Protein AF-A0A739VXG7-F1 (afdb_monomer_lite)

Foldseek 3Di:
DDDLVVVCVVVVHDSVVVQVVCVVVPHDPVLVLLVQLLVQLLVVCLVPLPPDSVVSSVVSPDPDQVSQQVSNCVPVVGGSNVSSVVSVVVVVVVVVVVVVD

InterPro domains:
  IPR018060 AraC-like, DNA binding HTH domain [PF12833] (8-86)
  IPR018060 AraC-like, DNA binding HTH domain [PS01124] (1-86)
  IPR018060 AraC-like, DNA binding HTH domain [SM00342] (1-84)

Structure (mmCIF, N/CA/C/O backbone):
data_AF-A0A739VXG7-F1
#
_entry.id   AF-A0A739VXG7-F1
#
loop_
_atom_site.group_PDB
_atom_site.id
_atom_site.type_symbol
_atom_site.label_atom_id
_atom_site.label_alt_id
_atom_site.label_comp_id
_atom_site.label_asym_id
_atom_site.label_entity_id
_atom_site.label_seq_id
_atom_site.pdbx_PDB_ins_code
_atom_site.Cartn_x
_atom_site.Cartn_y
_atom_site.Cartn_z
_atom_site.occupancy
_atom_site.B_iso_or_equiv
_atom_site.auth_seq_id
_atom_site.auth_comp_id
_atom_site.auth_asym_id
_atom_site.auth_atom_id
_atom_site.pdbx_PDB_model_num
ATOM 1 N N . GLU A 1 1 ? 11.001 -9.136 -1.830 1.00 66.81 1 GLU A N 1
ATOM 2 C CA . GLU A 1 1 ? 10.391 -7.789 -1.905 1.00 66.81 1 GLU A CA 1
ATOM 3 C C . GLU A 1 1 ? 10.020 -7.490 -3.356 1.00 66.81 1 GLU A C 1
ATOM 5 O O . GLU A 1 1 ? 10.739 -7.931 -4.246 1.00 66.81 1 GLU A O 1
ATOM 10 N N . LEU A 1 2 ? 8.893 -6.814 -3.611 1.00 86.62 2 LEU A N 1
ATOM 11 C CA . LEU A 1 2 ? 8.519 -6.409 -4.971 1.00 86.62 2 LEU A CA 1
ATOM 12 C C . LEU A 1 2 ? 9.325 -5.164 -5.362 1.00 86.62 2 LEU A C 1
ATOM 14 O O . LEU A 1 2 ? 9.073 -4.076 -4.846 1.00 86.62 2 LEU A O 1
ATOM 18 N N . CYS A 1 3 ? 10.284 -5.335 -6.264 1.00 91.69 3 CYS A N 1
ATOM 19 C CA . CYS A 1 3 ? 11.130 -4.274 -6.802 1.00 91.69 3 CYS A CA 1
ATOM 20 C C . CYS A 1 3 ? 11.122 -4.302 -8.337 1.00 91.69 3 CYS A C 1
ATOM 22 O O . CYS A 1 3 ? 10.625 -5.249 -8.951 1.00 91.69 3 CYS A O 1
ATOM 24 N N . LEU A 1 4 ? 11.651 -3.241 -8.950 1.00 93.31 4 LEU A N 1
ATOM 25 C CA . LEU A 1 4 ? 11.641 -3.059 -10.402 1.00 93.31 4 LEU A CA 1
ATOM 26 C C . LEU A 1 4 ? 12.332 -4.218 -11.134 1.00 93.31 4 LEU A C 1
ATOM 28 O O . LEU A 1 4 ? 11.793 -4.718 -12.118 1.00 93.31 4 LEU A O 1
ATOM 32 N N . SER A 1 5 ? 13.472 -4.677 -10.610 1.00 95.38 5 SER A N 1
ATOM 33 C CA . SER A 1 5 ? 14.244 -5.794 -11.162 1.00 95.38 5 SER A CA 1
ATOM 34 C C . SER A 1 5 ? 13.443 -7.096 -11.185 1.00 95.38 5 SER A C 1
ATOM 36 O O . SER A 1 5 ? 13.387 -7.763 -12.216 1.00 95.38 5 SER A O 1
ATOM 38 N N . SER A 1 6 ? 12.745 -7.424 -10.093 1.00 94.75 6 SER A N 1
ATOM 39 C CA . SER A 1 6 ? 11.887 -8.613 -10.011 1.00 94.75 6 SER A CA 1
ATOM 40 C C . SER A 1 6 ? 10.760 -8.586 -11.045 1.00 94.75 6 SER A C 1
ATOM 42 O O . SER A 1 6 ? 10.448 -9.612 -11.643 1.00 94.75 6 SER A O 1
ATOM 44 N N . VAL A 1 7 ? 10.160 -7.416 -11.282 1.00 94.75 7 VAL A N 1
ATOM 45 C CA . VAL A 1 7 ? 9.094 -7.248 -12.283 1.00 94.75 7 VAL A CA 1
ATOM 46 C C . VAL A 1 7 ? 9.651 -7.376 -13.699 1.00 94.75 7 VAL A C 1
ATOM 48 O O . VAL A 1 7 ? 9.095 -8.107 -14.513 1.00 94.75 7 VAL A O 1
ATOM 51 N N . ALA A 1 8 ? 10.767 -6.708 -13.987 1.00 96.56 8 ALA A N 1
ATOM 52 C CA . ALA A 1 8 ? 11.428 -6.778 -15.285 1.00 96.56 8 ALA A CA 1
ATOM 53 C C . ALA A 1 8 ? 11.826 -8.220 -15.639 1.00 96.56 8 ALA A C 1
ATOM 55 O O . ALA A 1 8 ? 11.515 -8.701 -16.727 1.00 96.56 8 ALA A O 1
ATOM 56 N N . HIS A 1 9 ? 12.418 -8.934 -14.678 1.00 96.81 9 HIS A N 1
ATOM 57 C CA . HIS A 1 9 ? 12.769 -10.341 -14.819 1.00 96.81 9 HIS A CA 1
ATOM 58 C C . HIS A 1 9 ? 11.542 -11.222 -15.084 1.00 96.81 9 HIS A C 1
ATOM 60 O O . HIS A 1 9 ? 11.559 -12.020 -16.016 1.00 96.81 9 HIS A O 1
ATOM 66 N N . PHE A 1 10 ? 10.459 -11.041 -14.319 1.00 95.94 10 PHE A N 1
ATOM 67 C CA . PHE A 1 10 ? 9.224 -11.811 -14.490 1.00 95.94 10 PHE A CA 1
ATOM 68 C C . PHE A 1 10 ? 8.613 -11.654 -15.890 1.00 95.94 10 PHE A C 1
ATOM 70 O O . PHE A 1 10 ? 8.143 -12.626 -16.473 1.00 95.94 10 PHE A O 1
ATOM 77 N N . PHE A 1 11 ? 8.651 -10.443 -16.449 1.00 95.44 11 PHE A N 1
ATOM 78 C CA . PHE A 1 11 ? 8.139 -10.163 -17.792 1.00 95.44 11 PHE A CA 1
ATOM 79 C C . PHE A 1 11 ? 9.169 -10.385 -18.911 1.00 95.44 11 PHE A C 1
ATOM 81 O O . PHE A 1 11 ? 8.851 -10.140 -20.072 1.00 95.44 11 PHE A O 1
ATOM 88 N N . ASN A 1 12 ? 10.383 -10.846 -18.589 1.00 96.94 12 ASN A N 1
ATOM 89 C CA . ASN A 1 12 ? 11.497 -10.995 -19.528 1.00 96.94 12 ASN A CA 1
ATOM 90 C C . ASN A 1 12 ? 11.787 -9.710 -20.337 1.00 96.94 12 ASN A C 1
ATOM 92 O O . ASN A 1 12 ? 12.004 -9.739 -21.549 1.00 96.94 12 ASN A O 1
ATOM 96 N N . VAL A 1 13 ? 11.772 -8.562 -19.656 1.00 97.12 13 VAL A N 1
ATOM 97 C CA . VAL A 1 13 ? 12.085 -7.241 -20.221 1.00 97.12 13 VAL A CA 1
ATOM 98 C C . VAL A 1 13 ? 13.193 -6.562 -19.420 1.00 97.12 13 VAL A C 1
ATOM 100 O O . VAL A 1 13 ? 13.548 -6.989 -18.324 1.00 97.12 13 VAL A O 1
ATOM 103 N N . SER A 1 14 ? 13.749 -5.469 -19.945 1.00 97.69 14 SER A N 1
ATOM 104 C CA . SER A 1 14 ? 14.685 -4.646 -19.172 1.00 97.69 14 SER A CA 1
ATOM 105 C C . SER A 1 14 ? 13.953 -3.778 -18.142 1.00 97.69 14 SER A C 1
ATOM 107 O O . SER A 1 14 ? 12.825 -3.337 -18.367 1.00 97.69 14 SER A O 1
ATOM 109 N N . GLU A 1 15 ? 14.622 -3.438 -17.038 1.00 97.12 15 GLU A N 1
ATOM 110 C CA . GLU A 1 15 ? 14.103 -2.459 -16.068 1.00 97.12 15 GLU A CA 1
ATOM 111 C C . GLU A 1 15 ? 13.779 -1.113 -16.727 1.00 97.12 15 GLU A C 1
ATOM 113 O O . GLU A 1 15 ? 12.775 -0.481 -16.399 1.00 97.12 15 GLU A O 1
ATOM 118 N N . ARG A 1 16 ? 14.591 -0.714 -17.718 1.00 96.56 16 ARG A N 1
ATOM 119 C CA . ARG A 1 16 ? 14.385 0.503 -18.508 1.00 96.56 16 ARG A CA 1
ATOM 120 C C . ARG A 1 16 ? 13.057 0.468 -19.262 1.00 96.56 16 ARG A C 1
ATOM 122 O O . ARG A 1 16 ? 12.390 1.490 -19.313 1.00 96.56 16 ARG A O 1
ATOM 129 N N . MET A 1 17 ? 12.659 -0.687 -19.802 1.00 96.62 17 MET A N 1
ATOM 130 C CA . MET A 1 17 ? 11.369 -0.858 -20.479 1.00 96.62 17 MET A CA 1
ATOM 131 C C . MET A 1 17 ? 10.203 -0.669 -19.504 1.00 96.62 17 MET A C 1
ATOM 133 O O . MET A 1 17 ? 9.272 0.073 -19.796 1.00 96.62 17 MET A O 1
ATOM 137 N N . VAL A 1 18 ? 10.270 -1.283 -18.318 1.00 96.25 18 VAL A N 1
ATOM 138 C CA . VAL A 1 18 ? 9.232 -1.116 -17.282 1.00 96.25 18 VAL A CA 1
ATOM 139 C C . VAL A 1 18 ? 9.121 0.350 -16.861 1.00 96.25 18 VAL A C 1
ATOM 141 O O . VAL A 1 18 ? 8.026 0.894 -16.736 1.00 96.25 18 VAL A O 1
ATOM 144 N N . GLN A 1 19 ? 10.261 1.008 -16.667 1.00 95.19 19 GLN A N 1
ATOM 145 C CA . GLN A 1 19 ? 10.317 2.406 -16.258 1.00 95.19 19 GLN A CA 1
ATOM 146 C C . GLN A 1 19 ? 9.819 3.348 -17.360 1.00 95.19 19 GLN A C 1
ATOM 148 O O . GLN A 1 19 ? 9.086 4.287 -17.062 1.00 95.19 19 GLN A O 1
ATOM 153 N N . TYR A 1 20 ? 10.153 3.051 -18.619 1.00 95.81 20 TYR A N 1
ATOM 154 C CA . TYR A 1 20 ? 9.644 3.749 -19.795 1.00 95.81 20 TYR A CA 1
ATOM 155 C C . TYR A 1 20 ? 8.116 3.662 -19.864 1.00 95.81 20 TYR A C 1
ATOM 157 O O . TYR A 1 20 ? 7.453 4.696 -19.863 1.00 95.81 20 TYR A O 1
ATOM 165 N N . ILE A 1 21 ? 7.550 2.452 -19.778 1.00 95.56 21 ILE A N 1
ATOM 16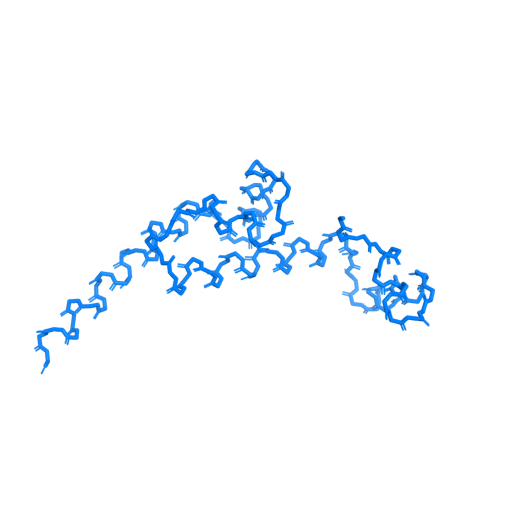6 C CA . ILE A 1 21 ? 6.094 2.244 -19.770 1.00 95.56 21 ILE A CA 1
ATOM 167 C C . ILE A 1 21 ? 5.430 3.072 -18.668 1.00 95.56 21 ILE A C 1
ATOM 169 O O . ILE A 1 21 ? 4.455 3.760 -18.931 1.00 95.56 21 ILE A O 1
ATOM 173 N N . LEU A 1 22 ? 5.952 3.047 -17.438 1.00 95.69 22 LEU A N 1
ATOM 174 C CA . LEU A 1 22 ? 5.377 3.824 -16.337 1.00 95.69 22 LEU A CA 1
ATOM 175 C C . LEU A 1 22 ? 5.509 5.343 -16.539 1.00 95.69 22 LEU A C 1
ATOM 177 O O . LEU A 1 22 ? 4.620 6.093 -16.129 1.00 95.69 22 LEU A O 1
ATOM 181 N N . SER A 1 23 ? 6.588 5.798 -17.183 1.00 94.44 23 SER A N 1
ATOM 182 C CA . SER A 1 23 ? 6.806 7.216 -17.477 1.00 94.44 23 SER A CA 1
ATOM 183 C C . SER A 1 23 ? 5.831 7.781 -18.510 1.00 94.44 23 SER A C 1
ATOM 185 O O . SER A 1 23 ? 5.436 8.934 -18.359 1.00 94.44 23 SER A O 1
ATOM 187 N N . GLU A 1 24 ? 5.347 6.969 -19.458 1.00 96.94 24 GLU A N 1
ATOM 188 C CA . GLU A 1 24 ? 4.277 7.362 -20.396 1.00 96.94 24 GLU A CA 1
ATOM 189 C C . GLU A 1 24 ? 2.974 7.735 -19.661 1.00 96.94 24 GLU A C 1
ATOM 191 O O . GLU A 1 24 ? 2.182 8.539 -20.146 1.00 96.94 24 GLU A O 1
ATOM 196 N N . TYR A 1 25 ? 2.776 7.214 -18.444 1.00 95.75 25 TYR A N 1
ATOM 197 C CA . TYR A 1 25 ? 1.651 7.559 -17.568 1.00 95.75 25 TYR A CA 1
ATOM 198 C C . TYR A 1 25 ? 2.018 8.566 -16.467 1.00 95.75 25 TYR A C 1
ATOM 200 O O . TYR A 1 25 ? 1.189 8.856 -15.607 1.00 95.75 25 TYR A O 1
ATOM 208 N N . ASN A 1 26 ? 3.247 9.093 -16.460 1.00 95.25 26 ASN A N 1
ATOM 209 C CA . ASN A 1 26 ? 3.788 9.945 -15.395 1.00 95.25 26 ASN A CA 1
ATOM 210 C C . ASN A 1 26 ? 3.735 9.284 -13.996 1.00 95.25 26 ASN A C 1
ATOM 212 O O . ASN A 1 26 ? 3.467 9.933 -12.982 1.00 95.25 26 ASN A O 1
ATOM 216 N N . ILE A 1 27 ? 3.977 7.970 -13.929 1.00 95.06 27 ILE A N 1
ATOM 217 C CA . ILE A 1 27 ? 3.927 7.185 -12.690 1.00 95.06 27 ILE A CA 1
ATOM 218 C C . ILE A 1 27 ? 5.335 6.722 -12.302 1.00 95.06 27 ILE A C 1
ATOM 220 O O . ILE A 1 27 ? 6.086 6.180 -13.107 1.00 95.06 27 ILE A O 1
ATOM 224 N N . LYS A 1 28 ? 5.697 6.868 -11.023 1.00 94.69 28 LYS A N 1
ATOM 225 C CA . LYS A 1 28 ? 6.895 6.229 -10.455 1.00 94.69 28 LYS A CA 1
ATOM 226 C C . LYS A 1 28 ? 6.568 4.801 -10.025 1.00 94.69 28 LYS A C 1
ATOM 228 O O . LYS A 1 28 ? 5.519 4.565 -9.432 1.00 94.69 28 LYS A O 1
ATOM 233 N N . PHE A 1 29 ? 7.489 3.856 -10.224 1.00 94.38 29 PHE A N 1
ATOM 234 C CA . PHE A 1 29 ? 7.297 2.451 -9.822 1.00 94.38 29 PHE A CA 1
ATOM 235 C C . PHE A 1 29 ? 6.909 2.295 -8.344 1.00 94.38 29 PHE A C 1
ATOM 237 O O . PHE A 1 29 ? 5.973 1.572 -8.013 1.00 94.38 29 PHE A O 1
ATOM 244 N N . SER A 1 30 ? 7.592 3.012 -7.448 1.00 92.75 30 SER A N 1
ATOM 245 C CA . SER A 1 30 ? 7.281 2.997 -6.015 1.00 92.75 30 SER A CA 1
ATOM 246 C C . SER A 1 30 ? 5.861 3.483 -5.721 1.00 92.75 30 SER A C 1
ATOM 248 O O . SER A 1 30 ? 5.186 2.913 -4.865 1.00 92.75 30 SER A O 1
ATOM 250 N N . ASP A 1 31 ? 5.395 4.504 -6.443 1.00 93.94 31 ASP A N 1
ATOM 251 C CA . ASP A 1 31 ? 4.042 5.033 -6.298 1.00 93.94 31 ASP A CA 1
ATOM 252 C C . ASP A 1 31 ? 2.992 4.085 -6.871 1.00 93.94 31 ASP A C 1
ATOM 254 O O . ASP A 1 31 ? 1.952 3.907 -6.237 1.00 93.94 31 ASP A O 1
ATOM 258 N N . PHE A 1 32 ? 3.285 3.425 -7.997 1.00 95.06 32 PHE A N 1
ATOM 259 C CA . PHE A 1 32 ? 2.443 2.373 -8.569 1.00 95.06 32 PHE A CA 1
ATOM 260 C C . PHE A 1 32 ? 2.226 1.232 -7.571 1.00 95.06 32 PHE A C 1
ATOM 262 O O . PHE A 1 32 ? 1.090 0.897 -7.240 1.00 95.06 32 PHE A O 1
ATOM 269 N N . VAL A 1 33 ? 3.314 0.685 -7.022 1.00 95.12 33 VAL A N 1
ATOM 270 C CA . VAL A 1 33 ? 3.244 -0.400 -6.037 1.00 95.12 33 VAL A CA 1
ATOM 271 C C . VAL A 1 33 ? 2.502 0.054 -4.780 1.00 95.12 33 VAL A C 1
ATOM 273 O O . VAL A 1 33 ? 1.645 -0.667 -4.278 1.00 95.12 33 VAL A O 1
ATOM 276 N N . ALA A 1 34 ? 2.785 1.254 -4.271 1.00 95.19 34 ALA A N 1
ATOM 277 C CA . ALA A 1 34 ? 2.091 1.793 -3.104 1.00 95.19 34 ALA A CA 1
ATOM 278 C C . ALA A 1 34 ? 0.580 1.973 -3.343 1.00 95.19 34 ALA A C 1
ATOM 280 O O . ALA A 1 34 ? -0.216 1.657 -2.456 1.00 95.19 34 ALA A O 1
ATOM 281 N N . ASN A 1 35 ? 0.178 2.443 -4.530 1.00 96.06 35 ASN A N 1
ATOM 282 C CA . ASN A 1 35 ? -1.229 2.544 -4.928 1.00 96.06 35 ASN A CA 1
ATOM 283 C C . ASN A 1 35 ? -1.894 1.168 -4.925 1.00 96.06 35 ASN A C 1
ATOM 285 O O . ASN A 1 35 ? -2.948 1.000 -4.311 1.00 96.06 35 ASN A O 1
ATOM 289 N N . GLU A 1 36 ? -1.254 0.181 -5.548 1.00 96.75 36 GLU A N 1
ATOM 290 C CA . GLU A 1 36 ? -1.813 -1.160 -5.670 1.00 96.75 36 GLU A CA 1
ATOM 291 C C . GLU A 1 36 ? -1.953 -1.850 -4.308 1.00 96.75 36 GLU A C 1
ATOM 293 O O . GLU A 1 36 ? -3.008 -2.400 -3.992 1.00 9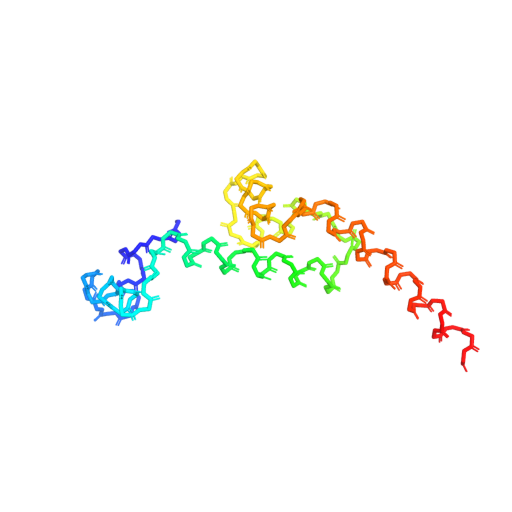6.75 36 GLU A O 1
ATOM 298 N N . ARG A 1 37 ? -0.954 -1.719 -3.427 1.00 97.81 37 ARG A N 1
ATOM 299 C CA . ARG A 1 37 ? -1.041 -2.211 -2.042 1.00 97.81 37 ARG A CA 1
ATOM 300 C C . ARG A 1 37 ? -2.186 -1.557 -1.265 1.00 97.81 37 ARG A C 1
ATOM 302 O O . ARG A 1 37 ? -2.910 -2.244 -0.549 1.00 97.81 37 ARG A O 1
ATOM 309 N N . CYS A 1 38 ? -2.384 -0.242 -1.409 1.00 98.44 38 CYS A N 1
ATOM 310 C CA . CYS A 1 38 ? -3.501 0.451 -0.756 1.00 98.44 38 CYS A CA 1
ATOM 311 C C . CYS A 1 38 ? -4.859 -0.017 -1.298 1.00 98.44 38 CYS A C 1
ATOM 313 O O . CYS A 1 38 ? -5.788 -0.213 -0.516 1.00 98.44 38 CYS A O 1
ATOM 315 N N . ARG A 1 39 ? -4.965 -0.237 -2.614 1.00 98.38 39 ARG A N 1
ATOM 316 C CA . ARG A 1 39 ? -6.171 -0.763 -3.267 1.00 98.38 39 ARG A CA 1
ATOM 317 C C . ARG A 1 39 ? -6.523 -2.157 -2.748 1.00 98.38 39 ARG A C 1
ATOM 319 O O . ARG A 1 39 ? -7.667 -2.397 -2.368 1.00 98.38 39 ARG A O 1
ATOM 326 N N . LEU A 1 40 ? -5.539 -3.056 -2.684 1.00 98.38 40 LEU A N 1
ATOM 327 C CA . LEU A 1 40 ? -5.708 -4.406 -2.139 1.00 98.38 40 LEU A CA 1
ATOM 328 C C . LEU A 1 40 ? -6.137 -4.374 -0.668 1.00 98.38 40 LEU A C 1
ATOM 330 O O . LEU A 1 40 ? -7.087 -5.066 -0.302 1.00 98.38 40 LEU A O 1
ATOM 334 N N . LEU A 1 41 ? -5.507 -3.522 0.147 1.00 98.69 41 LEU A N 1
ATOM 335 C CA . LEU A 1 41 ? -5.855 -3.356 1.559 1.00 98.69 41 LEU A CA 1
ATOM 336 C C . LEU A 1 41 ? -7.294 -2.862 1.743 1.00 98.69 41 LEU A C 1
ATOM 338 O O . 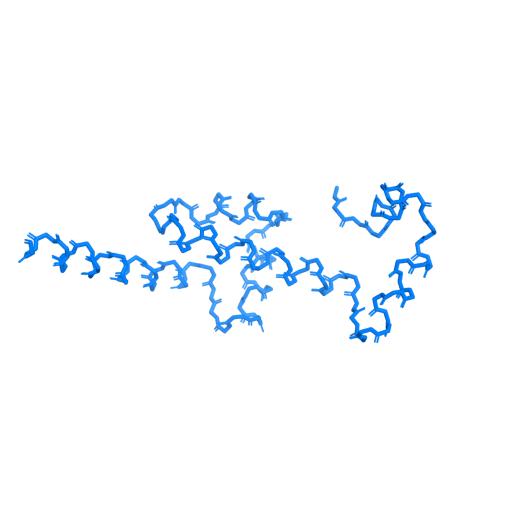LEU A 1 41 ? -8.037 -3.424 2.544 1.00 98.69 41 LEU A O 1
ATOM 342 N N . ALA A 1 42 ? -7.715 -1.855 0.975 1.00 98.62 42 ALA A N 1
ATOM 343 C CA . ALA A 1 42 ? -9.085 -1.353 1.025 1.00 98.62 42 ALA A CA 1
ATOM 344 C C . ALA A 1 42 ? -10.096 -2.449 0.654 1.00 98.62 42 ALA A C 1
ATOM 346 O O . ALA A 1 42 ? -11.071 -2.647 1.376 1.00 98.62 42 ALA A O 1
ATOM 347 N N . ASN A 1 43 ? -9.832 -3.209 -0.414 1.00 98.38 43 ASN A N 1
ATOM 348 C CA . ASN A 1 43 ? -10.681 -4.326 -0.835 1.00 98.38 43 ASN A CA 1
ATOM 349 C C . ASN A 1 43 ? -10.792 -5.412 0.238 1.00 98.38 43 ASN A C 1
ATOM 351 O O . ASN A 1 43 ? -11.893 -5.867 0.538 1.00 98.38 43 ASN A O 1
ATOM 355 N N . LYS A 1 44 ? -9.672 -5.802 0.852 1.00 98.31 44 LYS A N 1
ATOM 356 C CA . LYS A 1 44 ? -9.663 -6.773 1.951 1.00 98.31 44 LYS A CA 1
ATOM 357 C C . LYS A 1 44 ? -10.501 -6.301 3.140 1.00 98.31 44 LYS A C 1
ATOM 359 O O . LYS A 1 44 ? -11.318 -7.065 3.642 1.00 98.31 44 LYS A O 1
ATOM 364 N N . ILE A 1 45 ? -10.367 -5.031 3.532 1.00 98.31 45 ILE A N 1
ATOM 365 C CA . ILE A 1 45 ? -11.158 -4.447 4.624 1.00 98.31 45 ILE A CA 1
ATOM 366 C C . ILE A 1 45 ? -12.651 -4.360 4.270 1.00 98.31 45 ILE A C 1
ATOM 368 O O . ILE A 1 45 ? -13.487 -4.577 5.140 1.00 98.31 45 ILE A O 1
ATOM 372 N N . MET A 1 46 ? -13.010 -4.038 3.023 1.00 97.12 46 MET A N 1
ATOM 373 C CA . MET A 1 46 ? -14.416 -4.003 2.592 1.00 97.12 46 MET A CA 1
ATOM 374 C C . MET A 1 46 ? -15.057 -5.396 2.599 1.00 97.12 46 MET A C 1
ATOM 376 O O . MET A 1 46 ? -16.209 -5.532 3.005 1.00 97.12 46 MET A O 1
ATOM 380 N N . ASN A 1 47 ? -14.314 -6.418 2.167 1.00 96.19 47 ASN A N 1
ATOM 381 C CA . ASN A 1 47 ? -14.815 -7.789 2.068 1.00 96.19 47 ASN A CA 1
ATOM 382 C C . ASN A 1 47 ? -14.899 -8.490 3.429 1.00 96.19 47 ASN A C 1
ATOM 384 O O . ASN A 1 47 ? -15.841 -9.240 3.670 1.00 96.19 47 ASN A O 1
ATOM 388 N N . ASP A 1 48 ? -13.937 -8.234 4.317 1.00 96.12 48 ASP A N 1
ATOM 389 C CA . ASP A 1 48 ? -13.939 -8.745 5.687 1.00 96.12 48 ASP A CA 1
ATOM 390 C C . ASP A 1 48 ? -13.554 -7.633 6.678 1.00 96.12 48 ASP A C 1
ATOM 392 O O . ASP A 1 48 ? -12.383 -7.493 7.067 1.00 96.12 48 ASP A O 1
ATOM 396 N N . PRO A 1 49 ? -14.537 -6.814 7.095 1.00 95.81 49 PRO A N 1
ATOM 397 C CA . PRO A 1 49 ? -14.285 -5.695 7.987 1.00 95.81 49 PRO A CA 1
ATOM 398 C C . PRO A 1 49 ? -14.025 -6.128 9.431 1.00 95.81 49 PRO A C 1
ATOM 400 O O . PRO A 1 49 ? -13.564 -5.296 10.207 1.00 95.81 49 PRO A O 1
ATOM 403 N N . TYR A 1 50 ? -14.299 -7.377 9.828 1.00 96.12 50 TYR A N 1
ATOM 404 C CA . TYR A 1 50 ? -14.126 -7.831 11.216 1.00 96.12 50 TYR A CA 1
ATOM 405 C C . TYR A 1 50 ? -12.792 -8.529 11.472 1.00 96.12 50 TYR A C 1
ATOM 407 O O . TYR A 1 50 ? -12.370 -8.588 12.629 1.00 96.12 50 TYR A O 1
ATOM 415 N N . MET A 1 51 ? -12.100 -8.980 10.425 1.00 96.56 51 MET A N 1
ATOM 416 C CA . MET A 1 51 ? -10.735 -9.493 10.529 1.00 96.56 51 MET A CA 1
ATOM 417 C C . MET A 1 51 ? -9.767 -8.458 11.119 1.00 96.56 51 MET A C 1
ATOM 419 O O . MET A 1 51 ? -9.968 -7.245 11.027 1.00 96.56 51 MET A O 1
ATOM 423 N N . ASN A 1 52 ? -8.682 -8.923 11.738 1.00 97.75 52 ASN A N 1
ATOM 424 C CA . ASN A 1 52 ? -7.642 -8.033 12.243 1.00 97.75 52 ASN A CA 1
ATOM 425 C C . ASN A 1 52 ? -6.999 -7.246 11.081 1.00 97.75 52 ASN A C 1
ATOM 427 O O . ASN A 1 52 ? -6.418 -7.831 10.168 1.00 97.75 52 ASN A O 1
ATOM 431 N N . VAL A 1 53 ? -7.079 -5.912 11.144 1.00 97.88 53 VAL A N 1
ATOM 432 C CA . VAL A 1 53 ? -6.553 -5.007 10.111 1.00 97.88 53 VAL A CA 1
ATOM 433 C C . VAL A 1 53 ? -5.048 -5.168 9.887 1.00 97.88 53 VAL A C 1
ATOM 435 O O . VAL A 1 53 ? -4.586 -4.997 8.762 1.00 97.88 53 VAL A O 1
ATOM 438 N N . ASP A 1 54 ? -4.287 -5.545 10.916 1.00 98.12 54 ASP A N 1
ATOM 439 C CA . ASP A 1 54 ? -2.845 -5.753 10.792 1.00 98.12 54 ASP A CA 1
ATOM 440 C C . ASP A 1 54 ? -2.535 -6.968 9.909 1.00 98.12 54 ASP A C 1
ATOM 442 O O . ASP A 1 54 ? -1.580 -6.931 9.135 1.00 98.12 54 ASP A O 1
ATOM 446 N N . ILE A 1 55 ? -3.382 -8.006 9.936 1.00 98.00 55 ILE A N 1
ATOM 447 C CA . ILE A 1 55 ? -3.250 -9.150 9.023 1.00 98.00 55 ILE A CA 1
ATOM 448 C C . ILE A 1 55 ? -3.479 -8.685 7.584 1.00 98.00 55 ILE A C 1
ATOM 450 O O . ILE A 1 55 ? -2.629 -8.914 6.723 1.00 98.00 55 ILE A O 1
ATOM 454 N N . HIS A 1 56 ? -4.562 -7.941 7.334 1.00 98.31 56 HIS A N 1
ATOM 455 C CA . HIS A 1 56 ? -4.837 -7.378 6.008 1.00 98.31 56 HIS A CA 1
ATOM 456 C C . HIS A 1 56 ? -3.698 -6.490 5.505 1.00 98.31 56 HIS A C 1
ATOM 458 O O . HIS A 1 56 ? -3.387 -6.519 4.314 1.00 98.31 56 HIS A O 1
ATOM 464 N N . ILE A 1 57 ? -3.054 -5.716 6.385 1.00 98.38 57 ILE A N 1
ATOM 465 C CA . ILE A 1 57 ? -1.886 -4.893 6.048 1.00 98.38 57 ILE A CA 1
ATOM 466 C C . ILE A 1 57 ? -0.750 -5.764 5.499 1.00 98.38 57 ILE A C 1
ATOM 468 O O . ILE A 1 57 ? -0.244 -5.482 4.409 1.00 98.38 57 ILE A O 1
ATOM 472 N N . TYR A 1 58 ? -0.360 -6.820 6.213 1.00 97.88 58 TYR A N 1
ATOM 473 C CA . TYR A 1 58 ? 0.737 -7.686 5.776 1.00 97.88 58 TYR A CA 1
ATOM 474 C C . TYR A 1 58 ? 0.381 -8.471 4.511 1.00 97.88 58 TYR A C 1
ATOM 476 O O . TYR A 1 58 ? 1.176 -8.515 3.573 1.00 97.88 58 TYR A O 1
ATOM 484 N N . GLU A 1 59 ? -0.838 -9.003 4.417 1.00 96.88 59 GLU A N 1
ATOM 485 C CA . GLU A 1 59 ? -1.309 -9.702 3.214 1.00 96.88 59 GLU A CA 1
ATOM 486 C C . GLU A 1 59 ? -1.429 -8.789 1.988 1.00 96.88 59 GLU A C 1
ATOM 488 O O . GLU A 1 59 ? -1.383 -9.258 0.852 1.00 96.88 59 GLU A O 1
ATOM 493 N N . SER A 1 60 ? -1.563 -7.479 2.197 1.00 97.56 60 SER A N 1
ATOM 494 C CA . SER A 1 60 ? -1.535 -6.482 1.120 1.00 97.56 60 SER A CA 1
ATOM 495 C C . SER A 1 60 ? -0.113 -6.109 0.696 1.00 97.56 60 SER A C 1
ATOM 497 O O . SER A 1 60 ? 0.071 -5.191 -0.099 1.00 97.56 60 SER A O 1
ATOM 499 N N . GLY A 1 61 ? 0.909 -6.795 1.215 1.00 96.00 61 GLY A N 1
ATOM 500 C CA . GLY A 1 61 ? 2.300 -6.654 0.794 1.00 96.00 61 GLY A CA 1
ATOM 501 C C . GLY A 1 61 ? 3.055 -5.499 1.453 1.00 96.00 61 GLY A C 1
ATOM 502 O O . GLY A 1 61 ? 4.097 -5.089 0.936 1.00 96.00 61 GLY A O 1
ATOM 503 N N . PHE A 1 62 ? 2.554 -4.946 2.562 1.00 96.56 62 PHE A N 1
ATOM 504 C CA . PHE A 1 62 ? 3.306 -3.979 3.362 1.00 96.56 62 PHE A CA 1
ATOM 505 C C . PHE A 1 62 ? 4.290 -4.685 4.297 1.00 96.56 62 PHE A C 1
ATOM 507 O O . PHE A 1 62 ? 3.940 -5.642 4.976 1.00 96.56 62 PHE A O 1
ATOM 514 N N . ASN A 1 63 ? 5.505 -4.144 4.408 1.00 94.50 63 ASN A N 1
ATOM 515 C CA . ASN A 1 63 ? 6.529 -4.670 5.318 1.00 94.50 63 ASN A CA 1
ATOM 516 C C . ASN A 1 63 ? 6.384 -4.131 6.755 1.00 94.50 63 ASN A C 1
ATOM 518 O O . ASN A 1 63 ? 7.072 -4.586 7.661 1.00 94.50 63 ASN A O 1
ATOM 522 N N . SER A 1 64 ? 5.542 -3.113 6.973 1.00 97.00 64 SER A N 1
ATOM 523 C CA . SER A 1 64 ? 5.288 -2.560 8.306 1.00 97.00 64 SER A CA 1
ATOM 524 C C . SER A 1 64 ? 3.962 -1.812 8.385 1.00 97.00 64 SER A C 1
ATOM 526 O O . SER A 1 64 ? 3.579 -1.097 7.451 1.00 97.00 64 SER A O 1
ATOM 528 N N . ILE A 1 65 ? 3.327 -1.884 9.557 1.00 98.06 65 ILE A N 1
ATOM 529 C CA . ILE A 1 65 ? 2.095 -1.153 9.892 1.00 98.06 65 ILE A CA 1
ATOM 530 C C . ILE A 1 65 ? 2.288 0.361 9.724 1.00 98.06 65 ILE A C 1
ATOM 532 O O . ILE A 1 65 ? 1.439 1.046 9.155 1.00 98.06 65 ILE A O 1
ATOM 536 N N . THR A 1 66 ? 3.436 0.901 10.141 1.00 98.06 66 THR A N 1
ATOM 537 C CA . THR A 1 66 ? 3.746 2.334 10.016 1.00 98.06 66 THR A CA 1
ATOM 538 C C . THR A 1 66 ? 3.765 2.801 8.561 1.00 98.06 66 THR A C 1
ATOM 540 O O . THR A 1 66 ? 3.230 3.867 8.243 1.00 98.06 66 THR A O 1
ATOM 543 N N . SER A 1 67 ? 4.365 2.017 7.657 1.00 97.00 67 SER A N 1
ATOM 544 C CA . SER A 1 67 ? 4.385 2.353 6.229 1.00 97.00 67 SER A CA 1
ATOM 545 C C . SER A 1 67 ? 2.992 2.274 5.605 1.00 97.00 67 SER A C 1
ATOM 547 O O . SER A 1 67 ? 2.619 3.186 4.864 1.00 97.00 67 SER A O 1
ATOM 549 N N . ALA A 1 68 ? 2.205 1.262 5.981 1.00 98.12 68 ALA A N 1
ATOM 550 C CA . ALA A 1 68 ? 0.828 1.095 5.536 1.00 98.12 68 ALA A CA 1
ATOM 551 C C . ALA A 1 68 ? -0.051 2.266 5.976 1.00 98.12 68 ALA A C 1
ATOM 553 O O . ALA A 1 68 ? -0.665 2.921 5.138 1.00 98.12 68 ALA A O 1
ATOM 554 N N . ASN A 1 69 ? -0.033 2.608 7.268 1.00 98.44 69 ASN A N 1
ATOM 555 C CA . ASN A 1 69 ? -0.792 3.730 7.818 1.00 98.44 69 ASN A CA 1
ATOM 556 C C . ASN A 1 69 ? -0.496 5.040 7.084 1.00 98.44 69 ASN A C 1
ATOM 558 O O . ASN A 1 69 ? -1.421 5.763 6.717 1.00 98.44 69 ASN A O 1
ATOM 562 N N . ARG A 1 70 ? 0.787 5.339 6.847 1.00 98.38 70 ARG A N 1
ATOM 563 C CA . ARG A 1 70 ? 1.202 6.559 6.148 1.00 98.38 70 ARG A CA 1
ATOM 564 C C . ARG A 1 70 ? 0.736 6.565 4.693 1.00 98.38 70 ARG A C 1
ATOM 566 O O . ARG A 1 70 ? 0.122 7.533 4.260 1.00 98.38 70 ARG A O 1
ATOM 573 N N . GLN A 1 71 ? 1.035 5.509 3.935 1.00 98.12 71 GLN A N 1
ATOM 574 C CA . GLN A 1 71 ? 0.716 5.461 2.505 1.00 98.12 71 GLN A CA 1
ATOM 575 C C . GLN A 1 71 ? -0.792 5.447 2.257 1.00 98.12 71 GLN A C 1
ATOM 577 O O . GLN A 1 71 ? -1.261 6.183 1.391 1.00 98.12 71 GLN A O 1
ATOM 582 N N . PHE A 1 72 ? -1.535 4.675 3.048 1.00 98.62 72 PHE A N 1
ATOM 583 C CA . PHE A 1 72 ? -2.983 4.563 2.943 1.00 98.62 72 PHE A CA 1
ATOM 584 C C . PHE A 1 72 ? -3.665 5.882 3.312 1.00 98.62 72 PHE A C 1
ATOM 586 O O . PHE A 1 72 ? -4.480 6.369 2.539 1.00 98.62 72 PHE A O 1
ATOM 593 N N . LYS A 1 73 ? -3.256 6.542 4.408 1.00 98.50 73 LYS A N 1
ATOM 594 C CA . LYS A 1 73 ? -3.785 7.868 4.772 1.00 98.50 73 LYS A CA 1
ATOM 595 C C . LYS A 1 73 ? -3.511 8.919 3.705 1.00 98.50 73 LYS A C 1
ATOM 597 O O . LYS A 1 73 ? -4.409 9.682 3.370 1.00 98.50 73 LYS A O 1
ATOM 602 N N . ASN A 1 74 ? -2.304 8.947 3.148 1.00 97.81 74 ASN A N 1
ATOM 603 C CA . ASN A 1 74 ? -1.965 9.906 2.098 1.00 97.81 74 ASN A CA 1
ATOM 604 C C . ASN A 1 74 ? -2.806 9.713 0.825 1.00 97.81 74 ASN A C 1
ATOM 606 O O . ASN A 1 74 ? -2.967 10.663 0.069 1.00 97.81 74 ASN A O 1
ATOM 610 N N . ARG A 1 75 ? -3.313 8.498 0.577 1.00 97.00 75 ARG A N 1
ATOM 611 C CA . ARG A 1 75 ? -4.037 8.137 -0.653 1.00 97.00 75 ARG A CA 1
ATOM 612 C C . ARG A 1 75 ? -5.559 8.099 -0.487 1.00 97.00 75 ARG A C 1
ATOM 614 O O . ARG A 1 75 ? -6.265 8.436 -1.425 1.00 97.00 75 ARG A O 1
ATOM 621 N N . LEU A 1 76 ? -6.066 7.694 0.679 1.00 97.06 76 LEU A N 1
ATOM 622 C CA . LEU A 1 76 ? -7.499 7.524 0.965 1.00 97.06 76 LEU A CA 1
ATOM 623 C C . LEU A 1 76 ? -8.028 8.502 2.031 1.00 97.06 76 LEU A C 1
ATOM 625 O O . LEU A 1 76 ? -9.210 8.473 2.355 1.00 97.06 76 LEU A O 1
ATOM 629 N N . GLY A 1 77 ? -7.176 9.359 2.598 1.00 98.06 77 GLY A N 1
ATOM 630 C CA . GLY A 1 77 ? -7.559 10.394 3.568 1.00 98.06 77 GLY A CA 1
ATOM 631 C C . GLY A 1 77 ? -7.669 9.924 5.025 1.00 98.06 77 GLY A C 1
ATOM 632 O O . GLY A 1 77 ? -7.694 10.746 5.939 1.00 98.06 77 GLY A O 1
ATOM 633 N N . GLU A 1 78 ? -7.660 8.617 5.284 1.00 98.12 78 GLU A N 1
ATOM 634 C CA . GLU A 1 78 ? -7.788 8.040 6.627 1.00 98.12 78 GLU A CA 1
ATOM 635 C C . GLU A 1 78 ? -6.859 6.838 6.836 1.00 98.12 78 GLU A C 1
ATOM 637 O O . GLU A 1 78 ? -6.293 6.314 5.888 1.00 98.12 78 GLU A O 1
ATOM 642 N N . THR A 1 79 ? -6.646 6.400 8.079 1.00 98.50 79 THR A N 1
ATOM 643 C CA . THR A 1 79 ? -5.827 5.203 8.342 1.00 98.50 79 THR A CA 1
ATOM 644 C C . THR A 1 79 ? -6.624 3.922 8.054 1.00 98.50 79 THR A C 1
ATOM 646 O O . THR A 1 79 ? -7.847 3.941 8.190 1.00 98.50 79 THR A O 1
ATOM 649 N N . PRO A 1 80 ? -5.967 2.785 7.747 1.00 98.62 80 PRO A N 1
ATOM 650 C CA . PRO A 1 80 ? -6.625 1.487 7.571 1.00 98.62 80 PRO A CA 1
ATOM 651 C C . PRO A 1 80 ? -7.584 1.129 8.712 1.00 98.62 80 PRO A C 1
ATOM 653 O O . PRO A 1 80 ? -8.686 0.651 8.467 1.00 98.62 80 PRO A O 1
ATOM 656 N N . ARG A 1 81 ? -7.206 1.422 9.964 1.00 98.44 81 ARG A N 1
ATOM 657 C CA . ARG A 1 81 ? -8.062 1.182 11.134 1.00 98.44 81 ARG A CA 1
ATOM 658 C C . ARG A 1 81 ? -9.338 2.031 11.118 1.00 98.44 81 ARG A C 1
ATOM 660 O O . ARG A 1 81 ? -10.415 1.488 11.335 1.00 98.44 81 ARG A O 1
ATOM 667 N N . LYS A 1 82 ? -9.233 3.332 10.823 1.00 98.44 82 LYS A N 1
ATOM 668 C CA . LYS A 1 82 ? -10.409 4.215 10.707 1.00 98.44 82 LYS A CA 1
ATOM 669 C C . LYS A 1 82 ? -11.310 3.794 9.547 1.00 98.44 82 LYS A C 1
ATOM 671 O O . LYS A 1 82 ? -12.523 3.691 9.711 1.00 98.44 82 LYS A O 1
ATOM 676 N N . TYR A 1 83 ? -10.698 3.444 8.417 1.00 98.56 83 TYR A N 1
ATOM 677 C CA . TYR A 1 83 ? -11.404 2.887 7.269 1.00 98.56 83 TYR A CA 1
ATOM 678 C C . TYR A 1 83 ? -12.170 1.614 7.660 1.00 98.56 83 TYR A C 1
ATOM 680 O O . TYR A 1 83 ? -13.351 1.488 7.350 1.00 98.56 83 TYR A O 1
ATOM 688 N N . GLN A 1 84 ? -11.541 0.699 8.405 1.00 98.56 84 GLN A N 1
ATOM 689 C CA . GLN A 1 84 ? -12.182 -0.518 8.902 1.00 98.56 84 GLN A CA 1
ATOM 690 C C . GLN A 1 84 ? -13.359 -0.227 9.838 1.00 98.56 84 GLN A C 1
ATOM 692 O O . GLN A 1 84 ? -14.415 -0.834 9.684 1.00 98.56 84 GLN A O 1
ATOM 697 N N . GLU A 1 85 ? -13.206 0.686 10.795 1.00 98.12 85 GLU A N 1
ATOM 698 C CA . GLU A 1 85 ? -14.291 1.083 11.704 1.00 98.12 85 GLU A CA 1
ATOM 699 C C . GLU A 1 85 ? -15.512 1.590 10.921 1.00 98.12 85 GLU A C 1
ATOM 701 O O . GLU A 1 85 ? -16.644 1.177 11.189 1.00 98.12 85 GLU A O 1
ATOM 706 N N . ARG A 1 86 ? -15.278 2.392 9.876 1.00 97.56 86 ARG A N 1
ATOM 707 C CA . ARG A 1 86 ? -16.328 2.850 8.962 1.00 97.56 86 ARG A CA 1
ATOM 708 C C . ARG A 1 86 ? -16.980 1.697 8.192 1.00 97.56 86 ARG A C 1
ATOM 710 O O . ARG A 1 86 ? -18.207 1.650 8.114 1.00 97.56 86 ARG A O 1
ATOM 717 N N . GLN A 1 87 ? -16.200 0.743 7.673 1.00 97.44 87 GLN A N 1
ATOM 718 C CA . GLN A 1 87 ? -16.755 -0.431 6.982 1.00 97.44 87 GLN A CA 1
ATOM 719 C C . GLN A 1 87 ? -17.563 -1.342 7.917 1.00 97.44 87 GLN A C 1
ATOM 721 O O . GLN A 1 87 ? -18.625 -1.819 7.522 1.00 97.44 87 GLN A O 1
ATOM 726 N N . LYS A 1 88 ? -17.139 -1.535 9.175 1.00 96.81 88 LYS A N 1
ATOM 727 C CA . LYS A 1 88 ? -17.905 -2.290 10.187 1.00 96.81 88 LYS A CA 1
ATOM 728 C C . LYS A 1 88 ? -19.289 -1.682 10.419 1.00 96.81 88 LYS A C 1
ATOM 730 O O . LYS A 1 88 ? -20.273 -2.419 10.506 1.00 96.81 88 LYS A O 1
ATOM 735 N N . ALA A 1 89 ? -19.378 -0.354 10.504 1.00 95.44 89 ALA A N 1
ATOM 736 C CA . ALA A 1 89 ? -20.652 0.341 10.675 1.00 95.44 89 ALA A CA 1
ATOM 737 C C . ALA A 1 89 ? -21.583 0.123 9.470 1.00 95.44 89 ALA A C 1
ATOM 739 O O . ALA A 1 89 ? -22.743 -0.250 9.649 1.00 95.44 89 ALA A O 1
ATOM 740 N N . ILE A 1 90 ? -21.056 0.272 8.249 1.00 94.44 90 ILE A N 1
ATOM 741 C CA . ILE A 1 90 ? -21.800 0.028 7.003 1.00 94.44 90 ILE A CA 1
ATOM 742 C C . ILE A 1 90 ? -22.292 -1.424 6.944 1.00 94.44 90 ILE A C 1
ATOM 744 O O . ILE A 1 90 ? -23.477 -1.671 6.723 1.00 94.44 90 ILE A O 1
ATOM 748 N N . TYR A 1 91 ? -21.409 -2.387 7.211 1.00 92.25 91 TYR A N 1
ATOM 749 C CA . TYR A 1 91 ? -21.737 -3.811 7.178 1.00 92.25 91 TYR A CA 1
ATOM 750 C C . TYR A 1 91 ? -22.820 -4.181 8.201 1.00 92.25 91 TYR A C 1
ATOM 752 O O . TYR A 1 91 ? -23.777 -4.886 7.876 1.00 92.25 91 TYR A O 1
ATOM 760 N N . THR A 1 92 ? -22.712 -3.664 9.429 1.00 91.62 92 THR A N 1
ATOM 761 C CA . THR A 1 92 ? -23.705 -3.898 10.489 1.00 91.62 92 THR A CA 1
ATOM 762 C C . THR A 1 92 ? -25.081 -3.362 10.090 1.00 91.62 92 THR A C 1
ATOM 764 O O . THR A 1 92 ? -26.087 -4.037 10.306 1.00 91.62 92 THR A O 1
ATOM 767 N N . ASN A 1 93 ? -25.137 -2.174 9.482 1.00 90.12 93 ASN A N 1
ATOM 768 C CA . ASN A 1 93 ? -26.391 -1.569 9.031 1.00 90.12 93 ASN A CA 1
ATOM 769 C C . ASN A 1 93 ? -27.035 -2.373 7.893 1.00 90.12 93 ASN A C 1
ATOM 771 O O . ASN A 1 93 ? -28.226 -2.667 7.954 1.00 90.12 93 ASN A O 1
ATOM 775 N N . ASN A 1 94 ? -26.244 -2.812 6.910 1.00 87.19 94 ASN A N 1
ATOM 776 C CA . ASN A 1 94 ? -26.735 -3.642 5.806 1.00 87.19 94 ASN A CA 1
ATOM 777 C C . ASN A 1 94 ? -27.276 -4.992 6.302 1.00 87.19 94 ASN A C 1
ATOM 779 O O . ASN A 1 94 ? -28.332 -5.440 5.860 1.00 87.19 94 ASN A O 1
ATOM 783 N N . LYS A 1 95 ? -26.594 -5.621 7.269 1.00 82.69 95 LYS A N 1
ATOM 784 C CA . LYS A 1 95 ? -27.052 -6.880 7.869 1.00 82.69 95 LYS A CA 1
ATOM 785 C C . LYS A 1 95 ? -28.373 -6.717 8.621 1.00 82.69 95 LYS A C 1
ATOM 787 O O . LYS A 1 95 ? -29.234 -7.583 8.492 1.00 82.69 95 LYS A O 1
ATOM 792 N N . LYS A 1 96 ? -28.551 -5.618 9.368 1.00 78.50 96 LYS A N 1
ATOM 793 C CA . LYS A 1 96 ? -29.825 -5.299 10.037 1.00 78.50 96 LYS A CA 1
ATOM 794 C C . LYS A 1 96 ? -30.953 -5.142 9.021 1.00 78.50 96 LYS A C 1
ATOM 796 O O . LYS A 1 96 ? -31.969 -5.805 9.158 1.00 78.50 96 LYS A O 1
ATOM 801 N N . ASN A 1 97 ? -30.756 -4.350 7.969 1.00 77.62 97 ASN A N 1
ATOM 802 C CA . ASN A 1 97 ? -31.791 -4.124 6.955 1.00 77.62 97 ASN A CA 1
ATOM 803 C C . ASN A 1 97 ? -32.2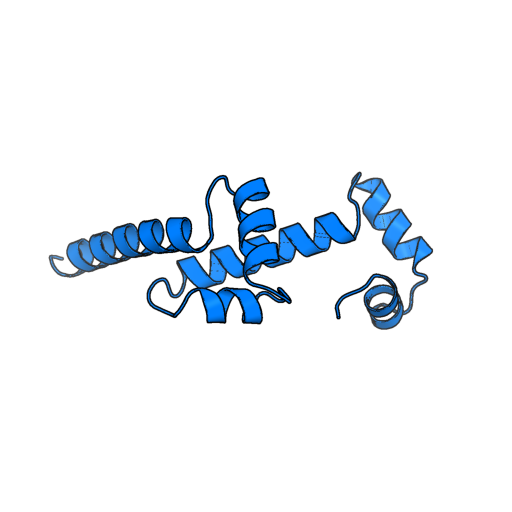34 -5.427 6.264 1.00 77.62 97 ASN A C 1
ATOM 805 O O . ASN A 1 97 ? -33.427 -5.640 6.079 1.00 77.62 97 ASN A O 1
ATOM 809 N N . ASN A 1 98 ? -31.296 -6.335 5.982 1.00 73.56 98 ASN A N 1
ATOM 810 C CA . ASN A 1 98 ? -31.592 -7.634 5.368 1.00 73.56 98 ASN A CA 1
ATOM 811 C C . ASN A 1 98 ? -32.213 -8.672 6.322 1.00 73.56 98 ASN A C 1
ATOM 813 O O . ASN A 1 98 ? -32.594 -9.737 5.860 1.00 73.56 98 ASN A O 1
ATOM 817 N N . SER A 1 99 ? -32.265 -8.421 7.636 1.00 67.94 99 SER A N 1
ATOM 818 C CA . SER A 1 99 ? -32.908 -9.328 8.609 1.00 67.94 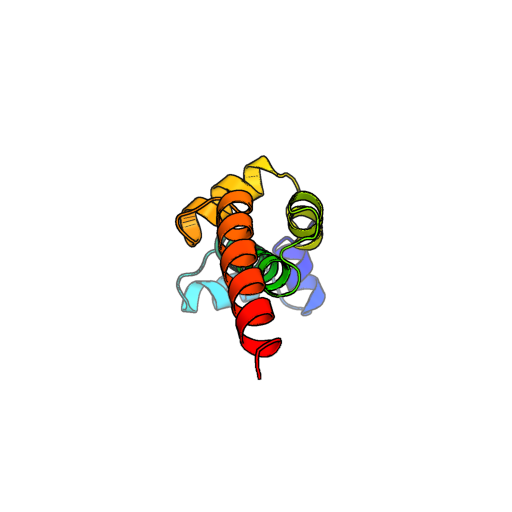99 SER A CA 1
ATOM 819 C C . SER A 1 99 ? -34.329 -8.899 8.997 1.00 67.94 99 SER A C 1
ATOM 821 O O . SER A 1 99 ? -35.001 -9.626 9.723 1.00 67.94 99 SER A O 1
ATOM 823 N N . PHE A 1 100 ? -34.790 -7.747 8.499 1.00 58.75 100 PHE A N 1
ATOM 824 C CA . PHE A 1 100 ? -36.172 -7.266 8.624 1.00 58.75 100 PHE A CA 1
ATOM 825 C C . PHE A 1 100 ? -36.966 -7.357 7.305 1.00 58.75 100 PHE A C 1
ATOM 827 O O . PHE A 1 100 ? -38.081 -6.843 7.237 1.00 58.75 100 PHE A O 1
ATOM 834 N N . SER A 1 101 ? -36.397 -7.976 6.264 1.0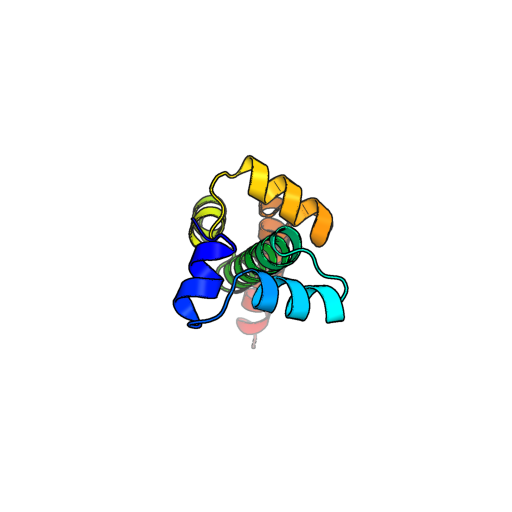0 51.22 101 SER A N 1
ATOM 835 C CA . SER A 1 101 ? -37.084 -8.381 5.024 1.00 51.22 101 SER A CA 1
ATOM 836 C C . SER A 1 101 ? -37.183 -9.899 4.973 1.00 51.22 101 SER A C 1
ATOM 838 O O . SER A 1 101 ? -38.201 -10.391 4.448 1.00 51.22 101 SER A O 1
#

Organism: NCBI:txid611

pLDDT: mean 94.28, std 8.05, range [51.22, 98.69]

Radius of gyration: 17.13 Å; chains: 1; bounding box: 52×22×33 Å

Sequence (101 aa):
ELCLSSVAHFFNVSERMVQYILSEYNIKFSDFVANERCRLLANKIMNDPYMNVDIHIYESGFNSITSANRQFKNRLGETPRKYQERQKAIYTNNKKNNSFS

Secondary structure (DSSP, 8-state):
---HHHHHHHTTS-HHHHHHHHHHTT--HHHHHHHHHHHHHHHHHHH-SSS-HHHHHHHTT-S-HHHHHHHHHHHHSS-HHHHHHHHHHHHHHHHHHTT--